Protein AF-A0A3P6N3M4-F1 (afdb_monomer)

Organism: Anisakis simplex (NCBI:txid6269)

Solvent-accessible surface area (backbone atoms only — not comparable to full-atom values): 7621 Å² total; per-residue (Å²): 89,70,68,55,16,66,75,70,74,44,93,49,48,80,95,53,40,55,60,60,43,53,52,52,51,52,36,56,75,68,66,57,80,91,60,95,68,54,71,72,60,48,53,55,47,46,57,51,44,54,52,49,50,36,49,76,49,16,69,76,52,81,65,56,98,90,42,53,38,49,58,52,42,44,45,70,71,32,38,66,59,52,50,52,53,51,50,53,52,51,52,40,55,51,26,66,38,81,92,35,44,88,40,78,82,17,67,64,44,62,74,56,86,78,84,87,83,89,81,56,87,86,55,76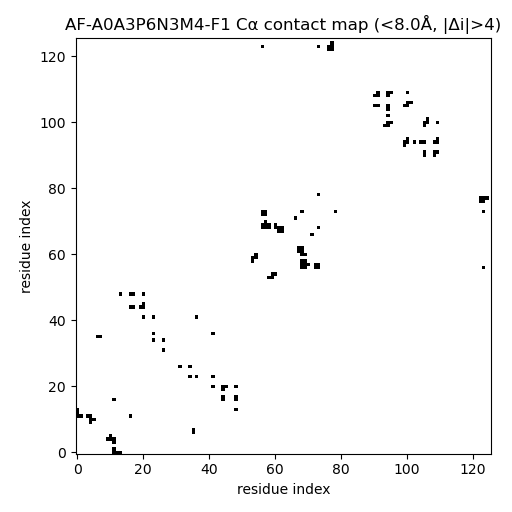,81,124

Mean predicted aligned error: 5.74 Å

Secondary structure (DSSP, 8-state):
-HHHHHHHTS---STTHHHHHHHHHHHHHTT-S--SS-HHHHHHHHHHHHHHHHHHTTSSPPPBTTB-HHHHHHHHHHHHHHHHHHHHHHHHHHHHSGGGTTSTTHHHHTT---------TTS---

Foldseek 3Di:
DVVVCVLVVHDDDLVCLVVVLVVVVVCVVVVPPPDSDDPVRSVVSVVSNVVVVCVQCQNPDDDDPNDRSVPVSCCVLQVVVVVVVVVLVVLLVQCVPPVCVPPPSNPVSVPDPDDDDDDDPSNPPD

Sequence (126 aa):
MKDLSETTGSTITLDNLWYVRDAIFIEKLHNKTDRLINDTTYKRIDEIVDLMENYEDGLDLTPVDNINFTVEIAKVRGGGALWAFMNHFEQKLFCNDPNNQDKPQCNWMKHLRYYAFSAVSLIGMT

Structure (mmCIF, N/CA/C/O backbone):
data_AF-A0A3P6N3M4-F1
#
_entry.id   AF-A0A3P6N3M4-F1
#
loop_
_atom_site.group_PDB
_atom_site.id
_atom_site.type_symbol
_atom_site.label_atom_id
_atom_site.label_alt_id
_atom_site.label_comp_id
_atom_site.label_asym_id
_atom_site.label_entity_id
_atom_site.label_seq_id
_atom_site.pdbx_PDB_ins_code
_atom_site.Cartn_x
_atom_site.Cartn_y
_atom_site.Cartn_z
_atom_site.occupancy
_atom_site.B_iso_or_equiv
_atom_site.auth_seq_id
_atom_site.auth_comp_id
_atom_site.auth_asym_id
_atom_site.auth_atom_id
_atom_site.pdbx_PDB_model_num
ATOM 1 N N . MET A 1 1 ? -14.475 -2.917 20.197 1.00 87.19 1 MET A N 1
ATOM 2 C CA . MET A 1 1 ? -15.069 -3.820 19.182 1.00 87.19 1 MET A CA 1
ATOM 3 C C . MET A 1 1 ? -16.548 -4.095 19.424 1.00 87.19 1 MET A C 1
ATOM 5 O O . MET A 1 1 ? -17.325 -3.831 18.517 1.00 87.19 1 MET A O 1
ATOM 9 N N . LYS A 1 2 ? -16.971 -4.540 20.620 1.00 91.00 2 LYS A N 1
ATOM 10 C CA . LYS A 1 2 ? -18.400 -4.743 20.943 1.00 91.00 2 LYS A CA 1
ATOM 11 C C . LYS A 1 2 ? -19.252 -3.485 20.708 1.00 91.00 2 LYS A C 1
ATOM 13 O O . LYS A 1 2 ? -20.161 -3.528 19.892 1.00 91.00 2 LYS A O 1
ATOM 18 N N . ASP A 1 3 ? -18.864 -2.357 21.299 1.00 91.19 3 ASP A N 1
ATOM 19 C CA . ASP A 1 3 ? -19.595 -1.087 21.156 1.00 91.19 3 ASP A CA 1
ATOM 20 C C . ASP A 1 3 ? -19.660 -0.600 19.698 1.00 91.19 3 ASP A C 1
ATOM 22 O O . ASP A 1 3 ? -20.678 -0.079 19.249 1.00 91.19 3 ASP A O 1
ATOM 26 N N . LEU A 1 4 ? -18.586 -0.814 18.925 1.00 92.19 4 LEU A N 1
ATOM 27 C CA . LEU A 1 4 ? -18.565 -0.510 17.488 1.00 92.19 4 LEU A CA 1
ATOM 28 C C . LEU A 1 4 ? -19.520 -1.417 16.714 1.00 92.19 4 LEU A C 1
ATOM 30 O O . LEU A 1 4 ? -20.190 -0.952 15.797 1.00 92.19 4 LEU A O 1
ATOM 34 N N . SER A 1 5 ? -19.612 -2.690 17.098 1.00 94.69 5 SER A N 1
ATOM 35 C CA . SER A 1 5 ? -20.529 -3.634 16.462 1.00 94.69 5 SER A CA 1
ATOM 36 C C . SER A 1 5 ? -21.988 -3.273 16.728 1.00 94.69 5 SER A C 1
ATOM 38 O O . SER A 1 5 ? -22.817 -3.308 15.826 1.00 94.69 5 SER A O 1
ATOM 40 N N . GLU A 1 6 ? -22.294 -2.855 17.956 1.00 94.81 6 GLU A N 1
ATOM 41 C CA . GLU A 1 6 ? -23.626 -2.377 18.334 1.00 94.81 6 GLU A CA 1
ATOM 42 C C . GLU A 1 6 ? -23.981 -1.069 17.611 1.00 94.81 6 GLU A C 1
ATOM 44 O O . GLU A 1 6 ? -25.080 -0.939 17.079 1.00 94.81 6 GLU A O 1
ATOM 49 N N . THR A 1 7 ? -23.034 -0.129 17.518 1.00 91.88 7 THR A N 1
ATOM 50 C CA . THR A 1 7 ? -23.241 1.178 16.866 1.00 91.88 7 THR A CA 1
ATOM 51 C C . THR A 1 7 ? -23.433 1.053 15.352 1.00 91.88 7 THR A C 1
ATOM 53 O O . THR A 1 7 ? -24.266 1.742 14.770 1.00 91.88 7 THR A O 1
ATOM 56 N N . THR A 1 8 ? -22.653 0.189 14.698 1.00 91.56 8 THR A N 1
ATOM 57 C CA . THR A 1 8 ? -22.701 -0.004 13.237 1.00 91.56 8 THR A CA 1
ATOM 58 C C . THR A 1 8 ? -23.764 -1.010 12.795 1.00 91.56 8 THR A C 1
ATOM 60 O O . THR A 1 8 ? -24.071 -1.092 11.607 1.00 91.56 8 THR A O 1
ATOM 63 N N . GLY A 1 9 ? -24.311 -1.805 13.721 1.00 93.25 9 GLY A N 1
ATOM 64 C CA . GLY A 1 9 ? -25.235 -2.899 13.412 1.00 93.25 9 GLY A CA 1
ATOM 65 C C . GLY A 1 9 ? -24.587 -4.081 12.680 1.00 93.25 9 GLY A C 1
ATOM 66 O O . GLY A 1 9 ? -25.300 -4.950 12.183 1.00 93.25 9 GLY A O 1
ATOM 67 N N . SER A 1 10 ? -23.254 -4.121 12.596 1.00 91.81 10 SER A N 1
ATOM 68 C CA . SER A 1 10 ? -22.473 -5.165 11.919 1.00 91.81 10 SER A CA 1
ATOM 69 C C . SER A 1 10 ? -21.445 -5.763 12.875 1.00 91.81 10 SER A C 1
ATOM 71 O O . SER A 1 10 ? -20.984 -5.095 13.792 1.00 91.81 10 SER A O 1
ATOM 73 N N . THR A 1 11 ? -21.050 -7.022 12.690 1.00 96.56 11 THR A N 1
ATOM 74 C CA . THR A 1 11 ? -19.989 -7.618 13.517 1.00 96.56 11 THR A CA 1
ATOM 75 C C . THR A 1 11 ? -18.633 -7.024 13.141 1.00 96.56 11 THR A C 1
ATOM 77 O O . THR A 1 11 ? -18.114 -7.313 12.064 1.00 96.56 11 THR A O 1
ATOM 80 N N . ILE A 1 12 ? -18.054 -6.215 14.031 1.00 95.50 12 ILE A N 1
ATOM 81 C CA . ILE A 1 12 ? -16.751 -5.573 13.829 1.00 95.50 12 ILE A CA 1
ATOM 82 C C . ILE A 1 12 ? -15.654 -6.353 14.562 1.00 95.50 12 ILE A C 1
ATOM 84 O O . ILE A 1 12 ? -15.656 -6.468 15.792 1.00 95.50 12 ILE A O 1
ATOM 88 N N . THR A 1 13 ? -14.699 -6.862 13.791 1.00 95.25 13 THR A N 1
ATOM 89 C CA . THR A 1 13 ? -13.460 -7.526 14.213 1.00 95.25 13 THR A CA 1
ATOM 90 C C . THR A 1 13 ? -12.258 -6.670 13.816 1.00 95.25 13 THR A C 1
ATOM 92 O O . THR A 1 13 ? -12.417 -5.625 13.192 1.00 95.25 13 THR A O 1
ATOM 95 N N . LEU A 1 14 ? -11.048 -7.061 14.227 1.00 91.88 14 LEU A N 1
ATOM 96 C CA . LEU A 1 14 ? -9.836 -6.352 13.804 1.00 91.88 14 LEU A CA 1
ATOM 97 C C . LEU A 1 14 ? -9.693 -6.404 12.275 1.00 91.88 14 LEU A C 1
ATOM 99 O O . LEU A 1 14 ? -9.545 -5.364 11.644 1.00 91.88 14 LEU A O 1
ATOM 103 N N . ASP A 1 15 ? -9.889 -7.582 11.682 1.00 89.31 15 ASP A N 1
ATOM 104 C CA . ASP A 1 15 ? -9.734 -7.830 10.239 1.00 89.31 15 ASP A CA 1
ATOM 105 C C . AS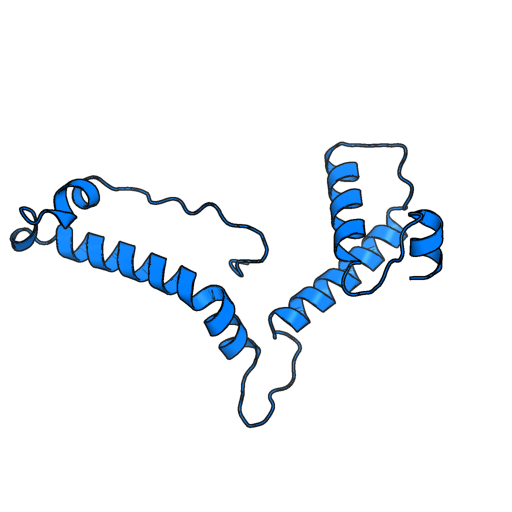P A 1 15 ? -10.643 -6.976 9.339 1.00 89.31 15 ASP A C 1
ATOM 107 O O . ASP A 1 15 ? -10.360 -6.793 8.157 1.00 89.31 15 ASP A O 1
ATOM 111 N N . ASN A 1 16 ? -11.765 -6.479 9.866 1.00 92.94 16 ASN A N 1
ATOM 112 C CA . ASN A 1 16 ? -12.728 -5.679 9.108 1.00 92.94 16 ASN A CA 1
ATOM 113 C C . ASN A 1 16 ? -12.885 -4.249 9.654 1.00 92.94 16 ASN A C 1
ATOM 115 O O . ASN A 1 16 ? -13.754 -3.503 9.200 1.00 92.94 16 ASN A O 1
ATOM 119 N N . LEU A 1 17 ? -12.041 -3.848 10.608 1.00 94.69 17 LEU A N 1
ATOM 120 C CA . LEU A 1 17 ? -12.111 -2.532 11.234 1.00 94.69 17 LEU A CA 1
ATOM 121 C C . LEU A 1 17 ? -11.838 -1.399 10.232 1.00 94.69 17 LEU A C 1
ATOM 123 O O . LEU A 1 17 ? -12.430 -0.323 10.342 1.00 94.69 17 LEU A O 1
ATOM 127 N N . TRP A 1 18 ? -11.001 -1.664 9.226 1.00 93.31 18 TRP A N 1
ATOM 128 C CA . TRP A 1 18 ? -10.681 -0.733 8.144 1.00 93.31 18 TRP A CA 1
ATOM 129 C C . TRP A 1 18 ? -11.926 -0.252 7.384 1.00 93.31 18 TRP A C 1
ATOM 131 O O . TRP A 1 18 ? -11.998 0.919 7.030 1.00 93.31 18 TRP A O 1
ATOM 141 N N . TYR A 1 19 ? -12.972 -1.076 7.237 1.00 92.56 19 TYR A N 1
ATOM 142 C CA . TYR A 1 19 ? -14.230 -0.631 6.621 1.00 92.56 19 TYR A CA 1
ATOM 143 C C . TYR A 1 19 ? -14.877 0.527 7.387 1.00 92.56 19 TYR A C 1
ATOM 145 O O . TYR A 1 19 ? -15.444 1.441 6.787 1.00 92.56 19 TYR A O 1
ATOM 153 N N . VAL A 1 20 ? -14.806 0.488 8.721 1.00 94.06 20 VAL A N 1
ATOM 154 C CA . VAL A 1 20 ? -15.362 1.536 9.582 1.00 94.06 20 VAL A CA 1
ATOM 155 C C . VAL A 1 20 ? -14.513 2.802 9.478 1.00 94.06 20 VAL A C 1
ATOM 157 O O . VAL A 1 20 ? -15.076 3.889 9.343 1.00 94.06 20 VAL A O 1
ATOM 160 N N . ARG A 1 21 ? -13.177 2.665 9.492 1.00 94.94 21 ARG A N 1
ATOM 161 C CA . ARG A 1 21 ? -12.235 3.776 9.264 1.00 94.94 21 ARG A CA 1
ATOM 162 C C . ARG A 1 21 ? -12.549 4.485 7.950 1.00 94.94 21 ARG A C 1
ATOM 164 O O . ARG A 1 21 ? -12.830 5.682 7.955 1.00 94.94 21 ARG A O 1
ATOM 171 N N . ASP A 1 22 ? -12.556 3.738 6.853 1.00 94.31 22 ASP A N 1
ATOM 172 C CA . ASP A 1 22 ? -12.662 4.281 5.502 1.00 94.31 22 ASP A CA 1
ATOM 173 C C . ASP A 1 22 ? -14.022 4.951 5.279 1.00 94.31 22 ASP A C 1
ATOM 175 O O . ASP A 1 22 ? -14.096 6.048 4.723 1.00 94.31 22 ASP A O 1
ATOM 179 N N . ALA A 1 23 ? -15.105 4.355 5.790 1.00 93.31 23 ALA A N 1
ATOM 180 C CA . ALA A 1 23 ? -16.428 4.969 5.739 1.00 93.31 23 ALA A CA 1
ATOM 181 C C . ALA A 1 23 ? -16.446 6.338 6.440 1.00 93.31 23 ALA A C 1
ATOM 183 O O . ALA A 1 23 ? -16.889 7.324 5.849 1.00 93.31 23 ALA A O 1
ATOM 184 N N . ILE A 1 24 ? -15.920 6.431 7.668 1.00 93.56 24 ILE A N 1
ATOM 185 C CA . ILE A 1 24 ? -15.877 7.699 8.416 1.00 93.56 24 ILE A CA 1
ATOM 186 C C . ILE A 1 24 ? -14.953 8.712 7.728 1.00 93.56 24 ILE A C 1
ATOM 188 O O . ILE A 1 24 ? -15.274 9.901 7.683 1.00 93.56 24 ILE A O 1
ATOM 192 N N . PHE A 1 25 ? -13.823 8.267 7.174 1.00 94.38 25 PHE A N 1
ATOM 193 C CA . PHE A 1 25 ? -12.914 9.127 6.420 1.00 94.38 25 PHE A CA 1
ATOM 194 C C . PHE A 1 25 ? -13.634 9.799 5.242 1.00 94.38 25 PHE A C 1
ATOM 196 O O . PHE A 1 25 ? -13.579 11.023 5.099 1.00 94.38 25 PHE A O 1
ATOM 203 N N . ILE A 1 26 ? -14.389 9.029 4.453 1.00 94.19 26 ILE A N 1
ATOM 204 C CA . ILE A 1 26 ? -15.187 9.552 3.335 1.00 94.19 26 ILE A CA 1
ATOM 205 C C . ILE A 1 26 ? -16.299 10.488 3.828 1.00 94.19 26 ILE A C 1
ATOM 207 O O . ILE A 1 26 ? -16.516 11.553 3.247 1.00 94.19 26 ILE A O 1
ATOM 211 N N . GLU A 1 27 ? -16.978 10.159 4.929 1.00 94.19 27 GLU A N 1
ATOM 212 C CA . GLU A 1 27 ? -17.977 11.050 5.532 1.00 94.19 27 GLU A CA 1
ATOM 213 C C . GLU A 1 27 ? -17.380 12.407 5.931 1.00 94.19 27 GLU A C 1
ATOM 215 O O . GLU A 1 27 ? -17.998 13.450 5.699 1.00 94.19 27 GLU A O 1
ATOM 220 N N . LYS A 1 28 ? -16.169 12.407 6.501 1.00 92.62 28 LYS A N 1
ATOM 221 C CA . LYS A 1 28 ? -15.431 13.626 6.854 1.00 92.62 28 LYS A CA 1
ATOM 222 C C . LYS A 1 28 ? -15.014 14.405 5.613 1.00 92.62 28 LYS A C 1
ATOM 224 O O . LYS A 1 28 ? -15.219 15.616 5.581 1.00 92.62 28 LYS A O 1
ATOM 229 N N . LEU A 1 29 ? -14.504 13.722 4.588 1.00 95.25 29 LEU A N 1
ATOM 230 C CA . LEU A 1 29 ? -14.117 14.328 3.311 1.00 95.25 29 LEU A CA 1
ATOM 231 C C . LEU A 1 29 ? -15.288 15.076 2.652 1.00 95.25 29 LEU A C 1
ATOM 233 O O . LEU A 1 29 ? -15.099 16.140 2.066 1.00 95.25 29 LEU A O 1
ATOM 237 N N . HIS A 1 30 ? -16.506 14.551 2.799 1.00 95.38 30 HIS A N 1
ATOM 238 C CA . HIS A 1 30 ? -17.730 15.153 2.271 1.00 95.38 30 HIS A CA 1
ATOM 239 C C . HIS A 1 30 ? -18.512 16.000 3.289 1.00 95.38 30 HIS A C 1
ATOM 241 O O . HIS A 1 30 ? -19.665 16.343 3.035 1.00 95.38 30 HIS A O 1
ATOM 247 N N . ASN A 1 31 ? -17.900 16.379 4.419 1.00 93.25 31 ASN A N 1
ATOM 248 C CA . ASN A 1 31 ? -18.493 17.240 5.451 1.00 93.2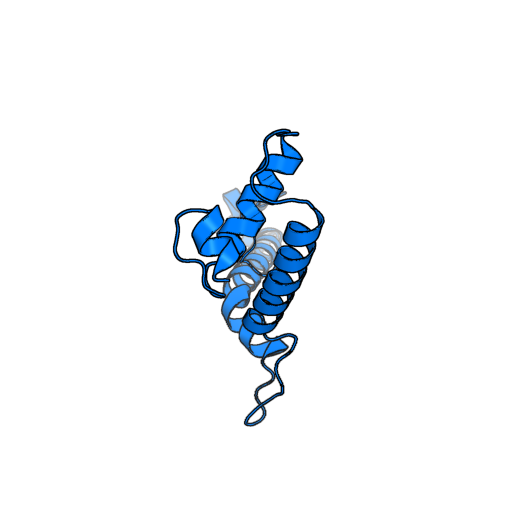5 31 ASN A CA 1
ATOM 249 C C . ASN A 1 31 ? -19.860 16.764 5.970 1.00 93.25 31 ASN A C 1
ATOM 251 O O . ASN A 1 31 ? -20.721 17.574 6.320 1.00 93.25 31 ASN A O 1
ATOM 255 N N . LYS A 1 32 ? -20.073 15.449 6.057 1.00 93.12 32 LYS A N 1
ATOM 256 C CA . LYS A 1 32 ? -21.283 14.907 6.674 1.00 93.12 32 LYS A CA 1
ATOM 257 C C . LYS A 1 32 ? -21.290 15.266 8.162 1.00 93.12 32 LYS A C 1
ATOM 259 O O . LYS A 1 32 ? -20.333 14.965 8.881 1.00 93.12 32 LYS A O 1
ATOM 264 N N . THR A 1 33 ? -22.359 15.917 8.613 1.00 86.12 33 THR A N 1
ATOM 265 C CA . THR A 1 33 ? -22.524 16.385 10.000 1.00 86.12 33 THR A CA 1
ATOM 266 C C . THR A 1 33 ? -23.081 15.302 10.919 1.00 86.12 33 THR A C 1
ATOM 268 O O . THR A 1 33 ? -22.684 15.220 12.078 1.00 86.12 33 THR A O 1
ATOM 271 N N . ASP A 1 34 ? -23.938 14.430 10.388 1.00 87.38 34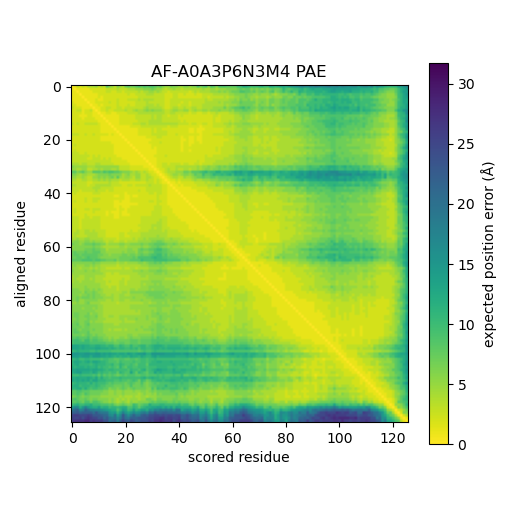 ASP A N 1
ATOM 272 C CA . ASP A 1 34 ? -24.659 13.414 11.160 1.00 87.38 34 ASP A CA 1
ATOM 273 C C . ASP A 1 34 ? -23.867 12.101 11.187 1.00 87.38 34 ASP A C 1
ATOM 275 O O . ASP A 1 34 ? -24.221 11.115 10.533 1.00 87.38 34 ASP A O 1
ATOM 279 N N . ARG A 1 35 ? -22.728 12.113 11.889 1.00 85.44 35 ARG A N 1
ATOM 280 C CA . ARG A 1 35 ? -21.827 10.955 11.990 1.00 85.44 35 ARG A CA 1
ATOM 281 C C . ARG A 1 35 ? -22.155 10.101 13.212 1.00 85.44 35 ARG A C 1
ATOM 283 O O . ARG A 1 35 ? -22.286 10.615 14.320 1.00 85.44 35 ARG A O 1
ATOM 290 N N . LEU A 1 36 ? -22.218 8.784 13.005 1.00 87.19 36 LEU A N 1
ATOM 291 C CA . LEU A 1 36 ? -22.448 7.796 14.071 1.00 87.19 36 LEU A CA 1
ATOM 292 C C . LEU A 1 36 ? -21.258 7.685 15.033 1.00 87.19 36 LEU A C 1
ATOM 294 O O . LEU A 1 36 ? -21.425 7.357 16.205 1.00 87.19 36 LEU A O 1
ATOM 298 N N . ILE A 1 37 ? -20.051 7.947 14.531 1.00 91.19 37 ILE A N 1
ATOM 299 C CA . ILE A 1 37 ? -18.798 7.810 15.270 1.00 91.19 37 ILE A CA 1
ATOM 300 C C . ILE A 1 37 ? -18.128 9.184 15.366 1.00 91.19 37 ILE A C 1
ATOM 302 O O . ILE A 1 37 ? -17.979 9.899 14.375 1.00 91.19 37 ILE A O 1
ATOM 306 N N . ASN A 1 38 ? -17.739 9.564 16.586 1.00 91.00 38 ASN A N 1
ATOM 307 C CA . ASN A 1 38 ? -17.083 10.843 16.861 1.00 91.00 38 ASN A CA 1
ATOM 308 C C . ASN A 1 38 ? -15.582 10.819 16.515 1.00 91.00 38 ASN A C 1
ATOM 310 O O . ASN A 1 38 ? -14.976 9.759 16.352 1.00 91.00 38 ASN A O 1
ATOM 314 N N . ASP A 1 39 ? -14.964 12.001 16.461 1.00 91.62 39 ASP A N 1
ATOM 315 C CA . ASP A 1 39 ? -13.567 12.154 16.040 1.00 91.62 39 ASP A CA 1
ATOM 316 C C . ASP A 1 39 ? -12.550 11.488 16.982 1.00 91.62 39 ASP A C 1
ATOM 318 O O . ASP A 1 39 ? -11.507 11.021 16.526 1.00 91.62 39 ASP A O 1
ATOM 322 N N . THR A 1 40 ? -12.838 11.398 18.285 1.00 93.88 40 THR A N 1
ATOM 323 C CA . THR A 1 40 ? -11.953 10.716 19.245 1.00 93.88 40 THR A CA 1
ATOM 324 C C . THR A 1 40 ? -11.930 9.211 19.001 1.00 93.88 40 THR A C 1
ATOM 326 O O . THR A 1 40 ? -10.862 8.601 19.003 1.00 93.88 40 THR A O 1
ATOM 329 N N . THR A 1 41 ? -13.098 8.611 18.773 1.00 93.12 41 THR A N 1
ATOM 330 C CA . THR A 1 41 ? -13.213 7.191 18.436 1.00 93.12 41 THR A CA 1
ATOM 331 C C . THR A 1 41 ? -12.611 6.914 17.065 1.00 93.12 41 THR A C 1
ATOM 333 O O . THR A 1 41 ? -11.864 5.951 16.935 1.00 93.12 41 THR A O 1
ATOM 336 N N . TYR A 1 42 ? -12.864 7.779 16.077 1.00 94.50 42 TYR A N 1
ATOM 337 C CA . TYR A 1 42 ? -12.243 7.680 14.756 1.00 94.50 42 TYR A CA 1
ATOM 338 C C . TYR A 1 42 ? -10.716 7.643 14.855 1.00 94.50 42 TYR A C 1
ATOM 340 O O . TYR A 1 42 ? -10.111 6.724 14.326 1.00 94.50 42 TYR A O 1
ATOM 348 N N . LYS A 1 43 ? -10.097 8.567 15.602 1.00 96.19 43 LYS A N 1
ATOM 349 C CA . LYS A 1 43 ? -8.636 8.600 15.753 1.00 96.19 43 LYS A CA 1
ATOM 350 C C . LYS A 1 43 ? -8.068 7.295 16.323 1.00 96.19 43 LYS A C 1
ATOM 352 O O . LYS A 1 43 ? -7.038 6.825 15.867 1.00 96.19 43 LYS A O 1
ATOM 357 N N . ARG A 1 44 ? -8.754 6.687 17.295 1.00 95.31 44 ARG A N 1
ATOM 358 C CA . ARG A 1 44 ? -8.337 5.387 17.850 1.00 95.31 44 ARG A CA 1
ATOM 359 C C . ARG A 1 44 ? -8.477 4.254 16.841 1.00 95.31 44 ARG A C 1
ATOM 361 O O . ARG A 1 44 ? -7.676 3.333 16.861 1.00 95.31 44 ARG A O 1
ATOM 368 N N . ILE A 1 45 ? -9.521 4.290 16.014 1.00 95.56 45 ILE A N 1
ATOM 369 C CA . ILE A 1 45 ? -9.706 3.317 14.935 1.00 95.56 45 ILE A CA 1
ATOM 370 C C . ILE A 1 45 ? -8.563 3.457 13.923 1.00 95.56 45 ILE A C 1
ATOM 372 O O . ILE A 1 45 ? -7.952 2.453 13.589 1.00 95.56 45 ILE A O 1
ATOM 376 N N . ASP A 1 46 ? -8.258 4.686 13.507 1.00 95.31 46 ASP A N 1
ATOM 377 C CA . ASP A 1 46 ? -7.167 5.041 12.589 1.00 95.31 46 ASP A CA 1
ATOM 378 C C . ASP A 1 46 ? -5.830 4.449 13.068 1.00 95.31 46 ASP A C 1
ATOM 380 O O . ASP A 1 46 ? -5.243 3.618 12.387 1.00 95.31 46 ASP A O 1
ATOM 384 N N . GLU A 1 47 ? -5.442 4.741 14.316 1.00 95.88 47 GLU A N 1
ATOM 385 C CA . GLU A 1 47 ? -4.205 4.238 14.935 1.00 95.88 47 GLU A CA 1
ATOM 386 C C . GLU A 1 47 ? -4.132 2.699 14.985 1.00 95.88 47 GLU A C 1
ATOM 388 O O . GLU A 1 47 ? -3.057 2.121 14.826 1.00 95.88 47 GLU A O 1
ATOM 393 N N . ILE A 1 48 ? -5.260 2.021 15.228 1.00 95.06 48 ILE A N 1
ATOM 394 C CA . ILE A 1 48 ? -5.302 0.552 15.262 1.00 95.06 48 ILE A CA 1
ATOM 395 C C . ILE A 1 48 ? -5.130 -0.021 13.859 1.00 95.06 48 ILE A C 1
ATOM 397 O O . ILE A 1 48 ? -4.405 -1.000 13.697 1.00 95.06 48 ILE A O 1
ATOM 401 N N . VAL A 1 49 ? -5.811 0.545 12.862 1.00 94.62 49 VAL A N 1
ATOM 402 C CA . VAL A 1 49 ? -5.745 0.011 11.501 1.00 94.62 49 VAL A CA 1
ATOM 403 C C . VAL A 1 49 ? -4.377 0.282 10.876 1.00 94.62 49 VAL A C 1
ATOM 405 O O . VAL A 1 49 ? -3.828 -0.632 10.277 1.00 94.62 49 VAL A O 1
ATOM 408 N N . ASP A 1 50 ? -3.773 1.447 11.113 1.00 92.31 50 ASP A N 1
ATOM 409 C CA . ASP A 1 50 ? -2.406 1.742 10.659 1.00 92.31 50 ASP A CA 1
ATOM 410 C C . ASP A 1 50 ? -1.392 0.743 11.244 1.00 92.31 50 ASP A C 1
ATOM 412 O O . ASP A 1 50 ? -0.517 0.232 10.546 1.00 92.31 50 ASP A O 1
ATOM 416 N N . LEU A 1 51 ? -1.537 0.401 12.531 1.00 93.81 51 LEU A N 1
ATOM 417 C CA . LEU A 1 51 ? -0.704 -0.623 13.162 1.00 93.81 51 LEU A CA 1
ATOM 418 C C . LEU A 1 51 ? -0.913 -1.999 12.511 1.00 93.81 51 LEU A C 1
ATOM 420 O O . LEU A 1 51 ? 0.051 -2.731 12.298 1.00 93.81 51 LEU A O 1
ATOM 424 N N . MET A 1 52 ? -2.158 -2.364 12.199 1.00 92.56 52 MET A N 1
ATOM 425 C CA . MET A 1 52 ? -2.455 -3.618 11.503 1.00 92.56 52 MET A CA 1
ATOM 426 C C . MET A 1 52 ? -1.839 -3.654 10.104 1.00 92.56 52 MET A C 1
ATOM 428 O O . MET A 1 52 ? -1.215 -4.652 9.756 1.00 92.56 52 MET A O 1
ATOM 432 N N . GLU A 1 53 ? -1.953 -2.571 9.337 1.00 90.56 53 GLU A N 1
ATOM 433 C CA . GLU A 1 53 ? -1.366 -2.454 7.998 1.00 90.56 53 GLU A CA 1
ATOM 434 C C . GLU A 1 53 ? 0.164 -2.589 8.054 1.00 90.56 53 GLU A C 1
ATOM 436 O O . GLU A 1 53 ? 0.737 -3.384 7.308 1.00 90.56 53 GLU A O 1
ATOM 441 N N . ASN A 1 54 ? 0.826 -1.953 9.026 1.00 91.56 54 ASN A N 1
ATOM 442 C CA . ASN A 1 54 ? 2.266 -2.130 9.243 1.00 91.56 54 ASN A CA 1
ATOM 443 C C . ASN A 1 54 ? 2.655 -3.587 9.532 1.00 91.56 54 ASN A C 1
ATOM 445 O O . ASN A 1 54 ? 3.684 -4.068 9.046 1.00 91.56 54 ASN A O 1
ATOM 449 N N . TYR A 1 55 ? 1.858 -4.304 10.330 1.00 91.75 55 TYR A N 1
ATOM 450 C CA . TYR A 1 55 ? 2.086 -5.726 10.588 1.00 91.75 55 TYR A CA 1
ATOM 451 C C . TYR A 1 55 ? 1.880 -6.574 9.333 1.00 91.75 55 TYR A C 1
ATOM 453 O O . TYR A 1 55 ? 2.683 -7.471 9.068 1.00 91.75 55 TYR A O 1
ATOM 461 N N . GLU A 1 56 ? 0.842 -6.289 8.551 1.00 89.38 56 GLU A N 1
ATOM 462 C CA . GLU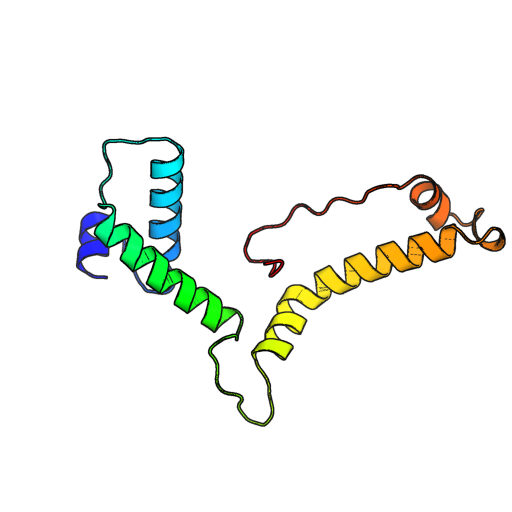 A 1 56 ? 0.569 -6.977 7.290 1.00 89.38 56 GLU A CA 1
ATOM 463 C C . GLU A 1 56 ? 1.673 -6.757 6.249 1.00 89.38 56 GLU A C 1
ATOM 465 O O . GLU A 1 56 ? 1.991 -7.685 5.502 1.00 89.38 56 GLU A O 1
ATOM 470 N N . ASP A 1 57 ? 2.282 -5.570 6.231 1.00 89.81 57 ASP A N 1
ATOM 471 C CA . ASP A 1 57 ? 3.411 -5.218 5.362 1.00 89.81 57 ASP A CA 1
ATOM 472 C C . ASP A 1 57 ? 4.778 -5.622 5.938 1.00 89.81 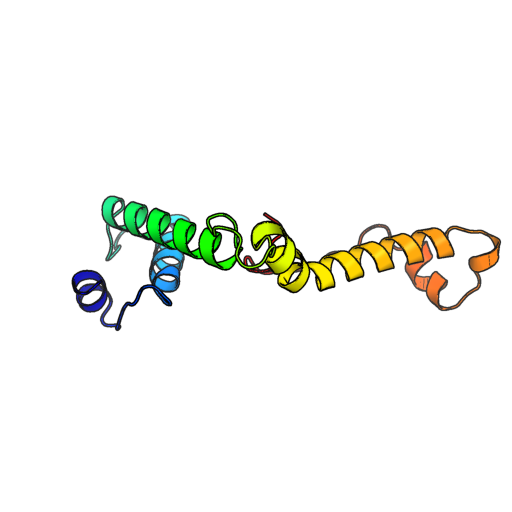57 ASP A C 1
ATOM 474 O O . ASP A 1 57 ? 5.813 -5.510 5.277 1.00 89.81 57 ASP A O 1
ATOM 478 N N . GLY A 1 58 ? 4.791 -6.175 7.151 1.00 92.06 58 GLY A N 1
ATOM 479 C CA . GLY A 1 58 ? 5.973 -6.744 7.787 1.00 92.06 58 GLY A CA 1
ATOM 480 C C . GLY A 1 58 ? 6.948 -5.724 8.378 1.00 92.06 58 GLY A C 1
ATOM 481 O O . GLY A 1 58 ? 8.119 -6.062 8.560 1.00 92.06 58 GLY A O 1
ATOM 482 N N . LEU A 1 59 ? 6.506 -4.500 8.682 1.00 90.62 59 LEU A N 1
ATOM 483 C CA . LEU A 1 59 ? 7.342 -3.425 9.238 1.00 90.62 59 LEU A CA 1
ATOM 484 C C . LEU A 1 59 ? 7.630 -3.603 10.737 1.00 90.62 59 LEU A C 1
ATOM 486 O O . LEU A 1 59 ? 8.753 -3.367 11.173 1.00 90.62 59 LEU A O 1
ATOM 490 N N . ASP A 1 60 ? 6.656 -4.095 11.505 1.00 88.94 60 ASP A N 1
ATOM 491 C CA . ASP A 1 60 ? 6.758 -4.255 12.966 1.00 88.94 60 ASP A CA 1
ATOM 492 C C . ASP A 1 60 ? 6.942 -5.724 13.408 1.00 88.94 60 ASP A C 1
ATOM 494 O O . ASP A 1 60 ? 6.737 -6.087 14.570 1.00 88.94 60 ASP A O 1
ATOM 498 N N . LEU A 1 61 ? 7.344 -6.602 12.481 1.00 91.44 61 LEU A N 1
ATOM 499 C CA . LEU A 1 61 ? 7.581 -8.022 12.747 1.00 91.44 61 LEU A CA 1
ATOM 500 C C . LEU A 1 61 ? 9.049 -8.303 13.082 1.00 91.44 61 LEU A C 1
ATOM 502 O O . LEU A 1 61 ? 9.970 -7.885 12.383 1.00 91.44 61 LEU A O 1
ATOM 506 N N . THR A 1 62 ? 9.275 -9.096 14.132 1.00 93.12 62 THR A N 1
ATOM 507 C CA . THR A 1 62 ? 10.621 -9.595 14.446 1.00 93.12 62 THR A CA 1
ATOM 508 C C . THR A 1 62 ? 11.016 -10.681 13.438 1.00 93.12 62 THR A C 1
ATOM 510 O O . THR A 1 62 ? 10.209 -11.579 13.189 1.00 93.12 62 THR A O 1
ATOM 513 N N . PRO A 1 63 ? 12.239 -10.649 12.876 1.00 94.19 63 PRO A N 1
ATOM 514 C CA . PRO A 1 63 ? 12.727 -11.704 11.994 1.00 94.19 63 PRO A CA 1
ATOM 515 C C . PRO A 1 63 ? 12.679 -13.095 12.641 1.00 94.19 63 PRO A C 1
ATOM 517 O O . PRO A 1 63 ? 13.036 -13.254 13.809 1.00 94.19 63 PRO A O 1
ATOM 520 N N . VAL A 1 64 ? 12.295 -14.111 11.866 1.00 95.25 64 VAL A N 1
ATOM 521 C CA . VAL A 1 64 ? 12.257 -15.527 12.284 1.00 95.25 64 VAL A CA 1
ATOM 522 C C . VAL A 1 64 ? 13.010 -16.356 11.249 1.00 95.25 64 VAL A C 1
ATOM 524 O O . VAL A 1 64 ? 12.868 -16.106 10.059 1.00 95.25 64 VAL A O 1
ATOM 527 N N . ASP A 1 65 ? 13.843 -17.308 11.676 1.00 95.50 65 ASP A N 1
ATOM 528 C CA . ASP A 1 65 ? 14.603 -18.196 10.777 1.00 95.50 65 ASP A CA 1
ATOM 529 C C . ASP A 1 65 ? 15.417 -17.456 9.695 1.00 95.50 65 ASP A C 1
ATOM 531 O O . ASP A 1 65 ? 15.517 -17.889 8.548 1.00 95.50 65 ASP A O 1
ATOM 535 N N . ASN A 1 66 ? 16.016 -16.315 10.064 1.00 93.56 66 ASN A N 1
ATOM 536 C CA . ASN A 1 66 ? 16.730 -15.393 9.165 1.00 93.56 66 ASN A CA 1
ATOM 537 C C . ASN A 1 66 ? 15.865 -14.762 8.053 1.00 93.56 66 ASN A C 1
ATOM 539 O O . ASN A 1 66 ? 16.406 -14.188 7.107 1.00 93.56 66 ASN A O 1
ATOM 543 N N . ILE A 1 67 ? 14.538 -14.817 8.166 1.00 95.00 67 ILE A N 1
ATOM 544 C CA . ILE A 1 67 ? 13.602 -14.143 7.265 1.00 95.00 67 ILE A CA 1
ATOM 545 C C . ILE A 1 67 ? 13.350 -12.729 7.785 1.00 95.00 67 ILE A C 1
ATOM 547 O O . ILE A 1 67 ? 12.794 -12.537 8.865 1.00 95.00 67 ILE A O 1
ATOM 551 N N . ASN A 1 68 ? 13.743 -11.727 6.997 1.00 95.25 68 ASN A N 1
ATOM 552 C CA . ASN A 1 68 ? 13.386 -10.333 7.242 1.00 95.25 68 ASN A CA 1
ATOM 553 C C . ASN A 1 68 ? 12.049 -10.023 6.549 1.00 95.25 68 ASN A C 1
ATOM 555 O O . ASN A 1 68 ? 12.009 -9.838 5.331 1.00 95.25 68 ASN A O 1
ATOM 559 N N . PHE A 1 69 ? 10.962 -9.972 7.323 1.00 94.81 69 PHE A N 1
ATOM 560 C CA . PHE A 1 69 ? 9.610 -9.786 6.788 1.00 94.81 69 PHE A CA 1
ATOM 561 C C . PHE A 1 69 ? 9.429 -8.459 6.054 1.00 94.81 69 PHE A C 1
ATOM 563 O O . PHE A 1 69 ? 8.797 -8.453 5.004 1.00 94.81 69 PHE A O 1
ATOM 570 N N . THR A 1 70 ? 10.066 -7.380 6.512 1.00 92.69 70 THR A N 1
ATOM 571 C CA . THR A 1 70 ? 10.025 -6.079 5.829 1.00 92.69 70 THR A CA 1
ATOM 572 C C . THR A 1 70 ? 10.542 -6.173 4.391 1.00 92.69 70 THR A C 1
ATOM 574 O O . THR A 1 70 ? 10.072 -5.476 3.497 1.00 92.69 70 THR A O 1
ATOM 577 N N . VAL A 1 71 ? 11.508 -7.062 4.143 1.00 93.75 71 VAL A N 1
ATOM 578 C CA . VAL A 1 71 ? 12.076 -7.281 2.808 1.00 93.75 71 VAL A CA 1
ATOM 579 C C . VAL A 1 71 ? 11.255 -8.297 2.017 1.00 93.75 71 VAL A C 1
ATOM 581 O O . VAL A 1 71 ? 10.923 -8.057 0.857 1.00 93.75 71 VAL A O 1
ATOM 584 N N . GLU A 1 72 ? 10.942 -9.448 2.610 1.00 94.75 72 GLU A N 1
ATOM 585 C CA . GLU A 1 72 ? 10.305 -10.546 1.878 1.00 94.75 72 GLU A CA 1
ATOM 586 C C . GLU A 1 72 ? 8.833 -10.264 1.546 1.00 94.75 72 GLU A C 1
ATOM 588 O O . GLU A 1 72 ? 8.392 -10.575 0.439 1.00 94.75 72 GLU A O 1
ATOM 593 N N . ILE A 1 73 ? 8.083 -9.598 2.431 1.00 93.19 73 ILE A N 1
ATOM 594 C CA . ILE A 1 73 ? 6.693 -9.209 2.152 1.00 93.19 73 ILE A CA 1
ATOM 595 C C . ILE A 1 73 ? 6.637 -8.172 1.027 1.00 93.19 73 ILE A C 1
ATOM 597 O O . ILE A 1 73 ? 5.877 -8.352 0.071 1.00 93.19 73 ILE A O 1
ATOM 601 N N . ALA A 1 74 ? 7.497 -7.150 1.067 1.00 90.88 74 ALA A N 1
ATOM 602 C CA . ALA A 1 74 ? 7.592 -6.147 0.007 1.00 90.88 74 ALA A CA 1
ATOM 603 C C . ALA A 1 74 ? 7.951 -6.774 -1.354 1.00 90.88 74 ALA A C 1
ATOM 605 O O . ALA A 1 74 ? 7.362 -6.422 -2.378 1.00 90.88 74 ALA A O 1
ATOM 606 N N . LYS A 1 75 ? 8.862 -7.759 -1.381 1.00 92.38 75 LYS A N 1
ATOM 607 C CA . LYS A 1 75 ? 9.185 -8.516 -2.603 1.00 92.38 75 LYS A CA 1
ATOM 608 C C . LYS A 1 75 ? 7.985 -9.293 -3.138 1.00 92.38 75 LYS A C 1
ATOM 610 O O . LYS A 1 75 ? 7.733 -9.251 -4.338 1.00 92.38 75 LYS A O 1
ATOM 615 N N . VAL A 1 76 ? 7.253 -10.004 -2.281 1.00 92.12 76 VAL A N 1
ATOM 616 C CA . VAL A 1 76 ? 6.123 -10.844 -2.712 1.00 92.12 76 VAL A CA 1
ATOM 617 C C . VAL A 1 76 ? 4.936 -9.995 -3.175 1.00 92.12 76 VAL A C 1
ATOM 619 O O . VAL A 1 76 ? 4.342 -10.297 -4.208 1.00 92.12 76 VAL A O 1
ATOM 622 N N . ARG A 1 77 ? 4.604 -8.921 -2.449 1.00 89.56 77 ARG A N 1
ATOM 623 C CA . ARG A 1 77 ? 3.456 -8.051 -2.759 1.00 89.56 77 ARG A CA 1
ATOM 624 C C . ARG A 1 77 ? 3.762 -7.040 -3.870 1.00 89.56 77 ARG A C 1
ATOM 626 O O . ARG A 1 77 ? 2.959 -6.867 -4.782 1.00 89.56 77 ARG A O 1
ATOM 633 N N . GLY A 1 78 ? 4.926 -6.390 -3.817 1.00 88.94 78 GLY A N 1
ATOM 634 C CA . GLY A 1 78 ? 5.318 -5.307 -4.729 1.00 88.94 78 GLY A CA 1
ATOM 635 C C . GLY A 1 78 ? 6.210 -5.734 -5.899 1.00 88.94 78 GLY A C 1
ATOM 636 O O . GLY A 1 78 ? 6.314 -5.010 -6.891 1.00 88.94 78 GLY A O 1
ATOM 637 N N . GLY A 1 79 ? 6.833 -6.915 -5.838 1.00 90.88 79 GLY A N 1
ATOM 638 C CA . GLY A 1 79 ? 7.820 -7.354 -6.830 1.00 90.88 79 GLY A CA 1
ATOM 639 C C . GLY A 1 79 ? 7.273 -7.437 -8.253 1.00 90.88 79 GLY A C 1
ATOM 640 O O . GLY A 1 79 ? 7.970 -7.066 -9.193 1.00 90.88 79 GLY A O 1
ATOM 641 N N . GLY A 1 80 ? 6.010 -7.839 -8.430 1.00 91.88 80 GLY A N 1
ATOM 642 C CA . GLY A 1 80 ? 5.367 -7.859 -9.749 1.00 91.88 80 GLY A CA 1
ATOM 643 C C . GLY A 1 80 ? 5.221 -6.463 -10.367 1.00 91.88 80 GLY A C 1
ATOM 644 O O . GLY A 1 80 ? 5.488 -6.283 -11.556 1.00 91.88 80 GLY A O 1
ATOM 645 N N . ALA A 1 81 ? 4.859 -5.462 -9.557 1.00 91.31 81 ALA A N 1
ATOM 646 C CA . ALA A 1 81 ? 4.771 -4.071 -10.000 1.00 91.31 81 ALA A CA 1
ATOM 647 C C . ALA A 1 81 ? 6.162 -3.509 -10.329 1.00 91.31 81 ALA A C 1
ATOM 649 O O . ALA A 1 81 ? 6.355 -2.935 -11.401 1.00 91.31 81 ALA A O 1
ATOM 650 N N . LEU A 1 82 ? 7.152 -3.757 -9.463 1.00 92.81 82 LEU A N 1
ATOM 651 C CA . LEU A 1 82 ? 8.544 -3.377 -9.712 1.00 92.81 82 LEU A CA 1
ATOM 652 C C . LEU A 1 82 ? 9.076 -3.980 -11.014 1.00 92.81 82 LEU A C 1
ATOM 654 O O . LEU A 1 82 ? 9.657 -3.271 -11.835 1.00 92.81 82 LEU A O 1
ATOM 658 N N . TRP A 1 83 ? 8.816 -5.266 -11.240 1.00 95.25 83 TRP A N 1
ATOM 659 C CA . TRP A 1 83 ? 9.204 -5.950 -12.466 1.00 95.25 83 TRP A CA 1
ATOM 660 C C . TRP A 1 83 ? 8.547 -5.327 -13.698 1.00 95.25 83 TRP A C 1
ATOM 662 O O . TRP A 1 83 ? 9.202 -5.119 -14.719 1.00 95.25 83 TRP A O 1
ATOM 672 N N . ALA A 1 84 ? 7.265 -4.963 -13.607 1.00 93.50 84 ALA A N 1
ATOM 673 C CA . ALA A 1 84 ? 6.586 -4.250 -14.679 1.00 93.50 84 ALA A CA 1
ATOM 674 C C . ALA A 1 84 ? 7.257 -2.899 -14.972 1.00 93.50 84 ALA A C 1
ATOM 676 O O . ALA A 1 84 ? 7.508 -2.608 -16.141 1.00 93.50 84 ALA A O 1
ATOM 677 N N . PHE A 1 85 ? 7.603 -2.099 -13.956 1.00 93.69 85 PHE A N 1
ATOM 678 C CA . PHE A 1 85 ? 8.327 -0.837 -14.156 1.00 93.69 85 PHE A CA 1
ATOM 679 C C . PHE A 1 85 ? 9.677 -1.052 -14.846 1.00 93.69 85 PHE A C 1
ATOM 681 O O . PHE A 1 85 ? 9.968 -0.396 -15.848 1.00 93.69 85 PHE A O 1
ATOM 688 N N . MET A 1 86 ? 10.470 -2.004 -14.348 1.00 95.94 86 MET A N 1
ATOM 689 C CA . MET A 1 86 ? 11.781 -2.335 -14.908 1.00 95.94 86 MET A CA 1
ATOM 690 C C . MET A 1 86 ? 11.673 -2.748 -16.376 1.00 95.94 86 MET A C 1
ATOM 692 O O . MET A 1 86 ? 12.368 -2.182 -17.216 1.00 95.94 86 MET A O 1
ATOM 696 N N . ASN A 1 87 ? 10.729 -3.629 -16.714 1.00 94.38 87 ASN A N 1
ATOM 697 C CA . ASN A 1 87 ? 10.509 -4.058 -18.095 1.00 94.38 87 ASN A CA 1
ATOM 698 C C . ASN A 1 87 ? 10.137 -2.892 -19.022 1.00 94.38 87 ASN A C 1
ATOM 700 O O . ASN A 1 87 ? 10.604 -2.843 -20.159 1.00 94.38 87 ASN A O 1
ATOM 704 N N . HIS A 1 88 ? 9.332 -1.929 -18.557 1.00 93.06 88 HIS A N 1
ATOM 705 C CA . HIS A 1 88 ? 9.001 -0.746 -19.359 1.00 93.06 88 HIS A CA 1
ATOM 706 C C . HIS A 1 88 ? 10.233 0.134 -19.606 1.00 93.06 88 HIS A C 1
ATOM 708 O O . HIS A 1 88 ? 10.427 0.612 -20.727 1.00 93.06 88 HIS A O 1
ATOM 714 N N . PHE A 1 89 ? 11.085 0.327 -18.594 1.00 93.56 89 PHE A N 1
ATOM 715 C CA . PHE A 1 89 ? 12.332 1.076 -18.754 1.00 93.56 89 PHE A CA 1
ATOM 716 C C . PHE A 1 89 ? 13.305 0.372 -19.699 1.00 93.56 89 PHE A C 1
ATOM 718 O O . PHE A 1 89 ? 13.812 0.998 -20.630 1.00 93.56 89 PHE A O 1
ATOM 725 N N . GLU A 1 90 ? 13.527 -0.926 -19.509 1.00 95.00 90 GLU A N 1
ATOM 726 C CA . GLU A 1 90 ? 14.414 -1.725 -20.353 1.00 95.00 90 GLU A CA 1
ATOM 727 C C . GLU A 1 90 ? 13.934 -1.755 -21.804 1.00 95.00 90 GLU A C 1
ATOM 729 O O . GLU A 1 90 ? 14.721 -1.522 -22.722 1.00 95.00 90 GLU A O 1
ATOM 734 N N . GLN A 1 91 ? 12.632 -1.941 -22.032 1.00 94.38 91 GLN A N 1
ATOM 735 C CA . GLN A 1 91 ? 12.067 -1.909 -23.376 1.00 94.38 91 GLN A CA 1
ATOM 736 C C . GLN A 1 91 ? 12.213 -0.521 -24.016 1.00 94.38 91 GLN A C 1
ATOM 738 O O . GLN A 1 91 ? 12.512 -0.423 -25.209 1.00 94.38 91 GLN A O 1
ATOM 743 N N . LYS A 1 92 ? 12.052 0.565 -23.247 1.00 94.56 92 LYS A N 1
ATOM 744 C CA . LYS A 1 92 ? 12.283 1.923 -23.753 1.00 94.56 92 LYS A CA 1
ATOM 745 C C . LYS A 1 92 ? 13.739 2.134 -24.154 1.00 94.56 92 LYS A C 1
ATOM 747 O O . LYS A 1 92 ? 13.989 2.658 -25.237 1.00 94.56 92 LYS A O 1
ATOM 752 N N . LEU A 1 93 ? 14.683 1.717 -23.312 1.00 94.12 93 LEU A N 1
ATOM 753 C CA . LEU A 1 93 ? 16.116 1.797 -23.601 1.00 94.12 93 LEU A CA 1
ATOM 754 C C . LEU A 1 93 ? 16.472 0.989 -24.850 1.00 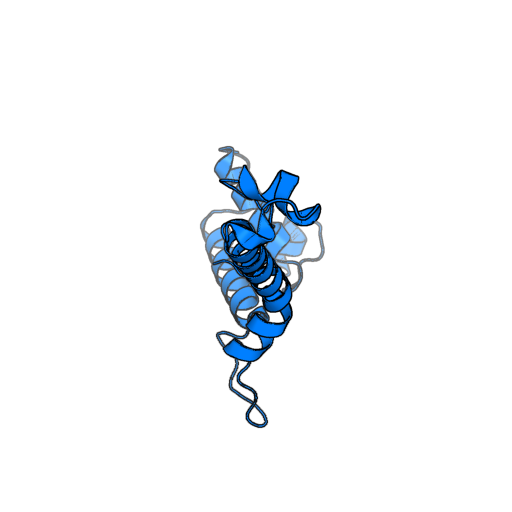94.12 93 LEU A C 1
ATOM 756 O O . LEU A 1 93 ? 17.110 1.519 -25.757 1.00 94.12 93 LEU A O 1
ATOM 760 N N . PHE A 1 94 ? 15.980 -0.247 -24.942 1.00 95.19 94 PHE A N 1
ATOM 761 C CA . PHE A 1 94 ? 16.159 -1.109 -26.105 1.00 95.19 94 PHE A CA 1
ATOM 762 C C . PHE A 1 94 ? 15.662 -0.448 -27.396 1.00 95.19 94 PHE A C 1
ATOM 764 O O . PHE A 1 94 ? 16.364 -0.462 -28.403 1.00 95.19 94 PHE A O 1
ATOM 771 N N . CYS A 1 95 ? 14.479 0.170 -27.363 1.00 94.56 95 CYS A N 1
ATOM 772 C CA . CYS A 1 95 ? 13.880 0.828 -28.524 1.00 94.56 95 CYS A CA 1
ATOM 773 C C . CYS A 1 95 ? 14.456 2.213 -28.847 1.00 94.56 95 CYS A C 1
ATOM 775 O O . CYS A 1 95 ? 14.183 2.746 -29.924 1.00 94.56 95 CYS A O 1
ATOM 777 N N . ASN A 1 96 ? 15.237 2.802 -27.940 1.00 91.75 96 ASN A N 1
ATOM 778 C CA . ASN A 1 96 ? 15.971 4.038 -28.200 1.00 91.75 96 ASN A CA 1
ATOM 779 C C . ASN A 1 96 ? 17.278 3.786 -28.972 1.00 91.75 96 ASN A C 1
ATOM 781 O O . ASN A 1 96 ? 17.779 4.712 -29.610 1.00 91.75 96 ASN A O 1
ATOM 785 N N . ASP A 1 97 ? 17.815 2.561 -28.952 1.00 94.00 97 ASP A N 1
ATOM 786 C CA . ASP A 1 97 ? 18.960 2.180 -29.784 1.00 94.00 97 ASP A CA 1
ATOM 787 C C . ASP A 1 97 ? 18.575 2.259 -31.279 1.00 94.00 97 ASP A C 1
ATOM 789 O O . ASP A 1 97 ? 17.612 1.601 -31.695 1.00 94.00 97 ASP A O 1
ATOM 793 N N . PRO A 1 98 ? 19.306 3.033 -32.109 1.00 91.44 98 PRO A N 1
ATOM 794 C CA . PRO A 1 98 ? 19.063 3.134 -33.548 1.00 91.44 98 PRO A CA 1
ATOM 795 C C . PRO A 1 98 ? 18.965 1.782 -34.266 1.00 91.44 98 PRO A C 1
ATOM 797 O O . PRO A 1 98 ? 18.162 1.646 -35.184 1.00 91.44 98 PRO A O 1
ATOM 800 N N . ASN A 1 99 ? 19.710 0.768 -33.816 1.00 94.44 99 ASN A N 1
ATOM 801 C CA . ASN A 1 99 ? 19.735 -0.564 -34.428 1.00 94.44 99 ASN A CA 1
ATOM 802 C C . ASN A 1 99 ? 18.455 -1.379 -34.176 1.00 94.44 99 ASN A C 1
ATOM 804 O O . ASN A 1 99 ? 18.237 -2.410 -34.811 1.00 94.44 99 ASN A O 1
ATOM 808 N N . ASN A 1 100 ? 17.617 -0.953 -33.228 1.00 93.94 100 ASN A N 1
ATOM 809 C CA . ASN A 1 100 ? 16.412 -1.672 -32.817 1.00 93.94 100 ASN A CA 1
ATOM 810 C C . ASN A 1 100 ? 15.111 -0.952 -33.204 1.00 93.94 100 ASN A C 1
ATOM 812 O O . ASN A 1 100 ? 14.038 -1.509 -32.970 1.00 93.94 100 ASN A O 1
ATOM 816 N N . GLN A 1 101 ? 15.176 0.249 -33.792 1.00 87.69 101 GLN A N 1
ATOM 817 C CA . GLN A 1 101 ? 13.990 1.088 -34.022 1.00 87.69 101 GLN A CA 1
ATOM 818 C C . GLN A 1 101 ? 12.938 0.450 -34.932 1.00 87.69 101 GLN A C 1
ATOM 820 O O . GLN A 1 101 ? 11.751 0.680 -34.718 1.00 87.69 101 GLN A O 1
ATOM 825 N N . ASP A 1 102 ? 13.358 -0.372 -35.895 1.00 91.44 102 ASP A N 1
ATOM 826 C CA . ASP A 1 102 ? 12.455 -1.007 -36.863 1.00 91.44 102 ASP A CA 1
ATOM 827 C C . ASP A 1 102 ? 11.779 -2.277 -36.317 1.00 91.44 102 ASP A C 1
ATOM 829 O O . ASP A 1 102 ? 10.986 -2.925 -37.005 1.00 91.44 102 ASP A O 1
ATOM 833 N N . LYS A 1 103 ? 12.082 -2.674 -35.073 1.00 94.00 103 LYS A N 1
ATOM 834 C CA . LYS A 1 103 ? 11.481 -3.865 -34.467 1.00 94.00 103 LYS A CA 1
ATOM 835 C C . LYS A 1 103 ? 10.016 -3.598 -34.092 1.00 94.00 103 LYS A C 1
ATOM 837 O O . LYS A 1 103 ? 9.721 -2.546 -33.521 1.00 94.00 103 LYS A O 1
ATOM 842 N N . PRO A 1 104 ? 9.087 -4.554 -34.304 1.00 93.19 104 PRO A N 1
ATOM 843 C CA . PRO A 1 104 ? 7.654 -4.338 -34.071 1.00 93.19 104 PRO A CA 1
ATOM 844 C C . PRO A 1 104 ? 7.301 -3.817 -32.669 1.00 93.19 104 PRO A C 1
ATOM 846 O O . PRO A 1 104 ? 6.450 -2.940 -32.523 1.00 93.19 104 PRO A O 1
ATOM 849 N N . GLN A 1 105 ? 7.989 -4.305 -31.633 1.00 89.06 105 GLN A N 1
ATOM 850 C CA . GLN A 1 105 ? 7.799 -3.882 -30.242 1.00 89.06 105 GLN A CA 1
ATOM 851 C C . GLN A 1 105 ? 8.236 -2.435 -29.959 1.00 89.06 105 GLN A C 1
ATOM 853 O O . GLN A 1 105 ? 7.907 -1.898 -28.902 1.00 89.06 105 GLN A O 1
ATOM 858 N N . CYS A 1 106 ? 8.967 -1.805 -30.881 1.00 94.12 106 CYS A N 1
ATOM 859 C CA . CYS A 1 106 ? 9.455 -0.437 -30.753 1.00 94.12 106 CYS A CA 1
ATOM 860 C C . CYS A 1 106 ? 8.545 0.603 -31.400 1.00 94.12 106 CYS A C 1
ATOM 862 O O . CYS A 1 106 ? 8.619 1.772 -31.024 1.00 94.12 106 CYS A O 1
ATOM 864 N N . ASN A 1 107 ? 7.616 0.185 -32.265 1.00 90.38 107 ASN A N 1
ATOM 865 C CA . ASN A 1 107 ? 6.678 1.084 -32.940 1.00 90.38 107 ASN A CA 1
ATOM 866 C C . ASN A 1 107 ? 5.865 1.930 -31.951 1.00 90.38 107 ASN A C 1
ATOM 868 O O . ASN A 1 107 ? 5.766 3.146 -32.096 1.00 90.38 107 ASN A O 1
ATOM 872 N N . TRP A 1 108 ? 5.316 1.298 -30.912 1.00 89.06 108 TRP A N 1
ATOM 873 C CA . TRP A 1 108 ? 4.554 1.999 -29.877 1.00 89.06 108 TRP A CA 1
ATOM 874 C C . TRP A 1 108 ? 5.468 2.602 -28.798 1.00 89.06 108 TRP A C 1
ATOM 876 O O . TRP A 1 108 ? 5.248 3.726 -28.344 1.00 89.06 108 TRP A O 1
ATOM 886 N N . MET A 1 109 ? 6.540 1.894 -28.430 1.00 92.88 109 MET A N 1
ATOM 887 C CA . MET A 1 109 ? 7.441 2.296 -27.348 1.00 92.88 109 MET A CA 1
ATOM 888 C C . MET A 1 109 ? 8.256 3.558 -27.680 1.00 92.88 109 MET A C 1
ATOM 890 O O . MET A 1 109 ? 8.533 4.372 -26.798 1.00 92.88 109 MET A O 1
ATOM 894 N N . LYS A 1 110 ? 8.611 3.787 -28.951 1.00 85.12 110 LYS A N 1
ATOM 895 C CA . LYS A 1 110 ? 9.373 4.968 -29.400 1.00 85.12 110 LYS A CA 1
ATOM 896 C C . LYS A 1 110 ? 8.697 6.281 -29.005 1.00 85.12 110 LYS A C 1
ATOM 898 O O . LYS A 1 110 ? 9.358 7.195 -28.510 1.00 85.12 110 LYS A O 1
ATOM 903 N N . HIS A 1 111 ? 7.378 6.351 -29.158 1.00 87.81 111 HIS A N 1
ATOM 904 C CA . HIS A 1 111 ? 6.594 7.561 -28.906 1.00 87.81 111 HIS A CA 1
ATOM 905 C C . HIS A 1 111 ? 6.063 7.663 -27.473 1.00 87.81 111 HIS A C 1
ATOM 907 O O . HIS A 1 111 ? 5.641 8.743 -27.056 1.00 87.81 111 HIS A O 1
ATOM 913 N N . LEU A 1 112 ? 6.127 6.575 -26.702 1.00 91.00 112 LEU A N 1
ATOM 914 C CA . LEU A 1 112 ? 5.691 6.547 -25.314 1.00 91.00 112 LEU A CA 1
ATOM 915 C C . LEU A 1 112 ? 6.579 7.458 -24.450 1.00 91.00 112 LEU A C 1
ATOM 917 O O . LEU A 1 112 ? 7.790 7.244 -24.348 1.00 91.00 112 LEU A O 1
ATOM 921 N N . ARG A 1 113 ? 5.977 8.489 -23.851 1.00 90.00 113 ARG A N 1
ATOM 922 C CA . ARG A 1 113 ? 6.637 9.403 -22.895 1.00 90.00 113 ARG A CA 1
ATOM 923 C C . ARG A 1 113 ? 6.246 9.121 -21.451 1.00 90.00 113 ARG A C 1
ATOM 925 O O . ARG A 1 113 ? 7.041 9.349 -20.551 1.00 90.00 113 ARG A O 1
ATOM 932 N N . TYR A 1 114 ? 5.031 8.624 -21.260 1.00 91.25 114 TYR A N 1
ATOM 933 C CA . TYR A 1 114 ? 4.456 8.322 -19.962 1.00 91.25 114 TYR A CA 1
ATOM 934 C C . TYR A 1 114 ? 3.716 6.998 -20.057 1.00 91.25 114 TYR A C 1
ATOM 936 O O . TYR A 1 114 ? 3.032 6.740 -21.049 1.00 91.25 114 TYR A O 1
ATOM 944 N N . TYR A 1 115 ? 3.849 6.188 -19.017 1.00 90.44 115 TYR A N 1
ATOM 945 C CA . TYR A 1 115 ? 3.042 5.000 -18.802 1.00 90.44 115 TYR A CA 1
ATOM 946 C C . TYR A 1 115 ? 2.428 5.123 -17.412 1.00 90.44 115 TYR A C 1
ATOM 948 O O . TYR A 1 115 ? 3.150 5.318 -16.435 1.00 90.44 115 TYR A O 1
ATOM 956 N N . ALA A 1 116 ? 1.101 5.080 -17.335 1.00 91.75 116 ALA A N 1
ATOM 957 C CA . ALA A 1 116 ? 0.373 5.293 -16.093 1.00 91.75 116 ALA A CA 1
ATOM 958 C C . ALA A 1 116 ? -0.141 3.960 -15.550 1.00 91.75 116 ALA A C 1
ATOM 960 O O . ALA A 1 116 ? -0.787 3.200 -16.270 1.00 91.75 116 ALA A O 1
ATOM 961 N N . PHE A 1 117 ? 0.115 3.711 -14.269 1.00 89.56 117 PHE A N 1
ATOM 962 C CA . PHE A 1 117 ? -0.483 2.609 -13.526 1.00 89.56 117 PHE A CA 1
ATOM 963 C C . PHE A 1 117 ? -1.594 3.174 -12.644 1.00 89.56 117 PHE A C 1
ATOM 965 O O . PHE A 1 117 ? -1.365 4.103 -11.874 1.00 89.56 117 PHE A O 1
ATOM 972 N N . SER A 1 118 ? -2.799 2.621 -12.767 1.00 90.38 118 SER A N 1
ATOM 973 C CA . SER A 1 118 ? -3.870 2.851 -11.800 1.00 90.38 118 SER A CA 1
ATOM 974 C C . SER A 1 118 ? -3.791 1.739 -10.760 1.00 90.38 118 SER A C 1
ATOM 976 O O . SER A 1 118 ? -3.851 0.561 -11.111 1.00 90.38 118 SER A O 1
ATOM 978 N N . ALA A 1 119 ? -3.578 2.124 -9.507 1.00 86.19 119 ALA A N 1
ATOM 979 C CA . ALA A 1 119 ? -3.317 1.223 -8.395 1.00 86.19 119 ALA A CA 1
ATOM 980 C C . ALA A 1 119 ? -4.299 1.484 -7.246 1.00 86.19 119 ALA A C 1
ATOM 982 O O . ALA A 1 119 ? -4.973 2.513 -7.208 1.00 86.19 119 ALA A O 1
ATOM 983 N N . VAL A 1 120 ? -4.361 0.534 -6.316 1.00 81.25 120 VAL A N 1
ATOM 984 C CA . VAL A 1 120 ? -5.099 0.637 -5.052 1.00 81.25 120 VAL A CA 1
ATOM 985 C C . VAL A 1 120 ? -4.108 0.703 -3.891 1.00 81.25 120 VAL A C 1
ATOM 987 O O . VAL A 1 120 ? -2.961 0.293 -4.054 1.00 81.25 120 VAL A O 1
ATOM 990 N N . SER A 1 121 ? -4.550 1.199 -2.734 1.00 69.62 121 SER A N 1
ATOM 991 C CA . SER A 1 121 ? -3.721 1.439 -1.538 1.00 69.62 121 SER A CA 1
ATOM 992 C C . SER A 1 121 ? -2.887 0.233 -1.085 1.00 69.62 121 SER A C 1
ATOM 994 O O . SER A 1 121 ? -1.773 0.412 -0.618 1.00 69.62 121 SER A O 1
ATOM 996 N N . LEU A 1 122 ? -3.375 -0.990 -1.305 1.00 62.81 122 LEU A N 1
ATOM 997 C CA . LEU A 1 122 ? -2.680 -2.248 -0.982 1.00 62.81 122 LEU A CA 1
ATOM 998 C C . LEU A 1 122 ? -1.479 -2.582 -1.883 1.00 62.81 122 LEU A C 1
ATOM 1000 O O . LEU A 1 122 ? -0.738 -3.526 -1.611 1.00 62.81 122 LEU A O 1
ATOM 1004 N N . ILE A 1 123 ? -1.280 -1.856 -2.983 1.00 53.59 123 ILE A N 1
ATOM 1005 C CA . ILE A 1 123 ? -0.056 -1.975 -3.773 1.00 53.59 123 ILE A CA 1
ATOM 1006 C C . ILE A 1 123 ? 0.951 -1.060 -3.089 1.00 53.59 123 ILE A C 1
ATOM 1008 O O . ILE A 1 123 ? 0.949 0.128 -3.387 1.00 53.59 123 ILE A O 1
ATOM 1012 N N . GLY A 1 124 ? 1.743 -1.617 -2.162 1.00 48.12 124 GLY A N 1
ATOM 1013 C CA . GLY A 1 124 ? 2.731 -0.941 -1.304 1.00 48.12 124 GLY A CA 1
ATOM 1014 C C . GLY A 1 124 ? 3.700 -0.006 -2.040 1.00 48.12 124 GLY A C 1
ATOM 1015 O O . GLY A 1 124 ? 4.868 -0.319 -2.250 1.00 48.12 124 GLY A O 1
ATOM 1016 N N . MET A 1 125 ? 3.178 1.144 -2.456 1.00 36.66 125 MET A N 1
ATOM 1017 C CA . MET A 1 125 ? 3.846 2.300 -3.045 1.00 36.66 125 MET A CA 1
ATOM 1018 C C . MET A 1 125 ? 3.631 3.511 -2.126 1.00 36.66 125 MET A C 1
ATOM 1020 O O 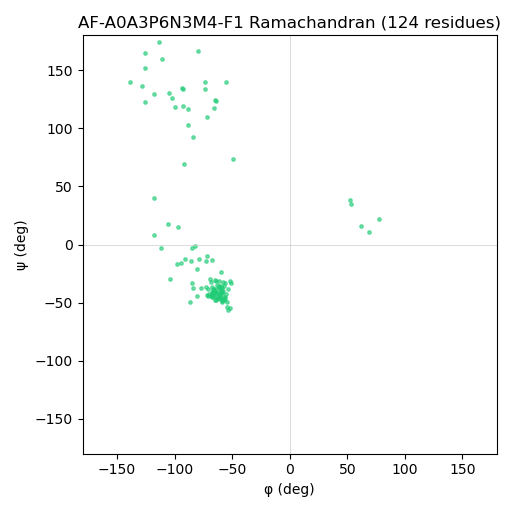. MET A 1 125 ? 3.345 4.613 -2.597 1.00 36.66 125 MET A O 1
ATOM 1024 N N . THR A 1 126 ? 3.706 3.282 -0.817 1.00 34.66 126 THR A N 1
ATOM 1025 C CA . THR A 1 126 ? 3.826 4.326 0.207 1.00 34.66 126 THR A CA 1
ATOM 1026 C C . THR A 1 126 ? 5.279 4.478 0.613 1.00 34.66 126 THR A C 1
ATOM 1028 O O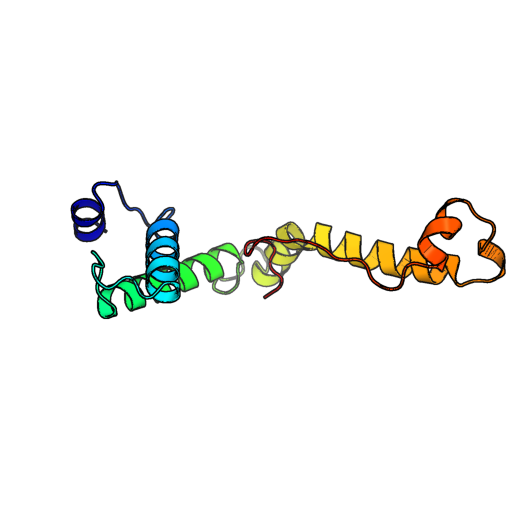 . THR A 1 126 ? 5.902 3.432 0.903 1.00 34.66 126 THR A O 1
#

InterPro domains:
  IPR029033 Histidine phosphatase superfamily [G3DSA:3.40.50.1240] (1-122)
  IPR029033 Histidine phosphatase superfamily [SSF53254] (3-116)

pLDDT: mean 90.44, std 9.63, range [34.66, 96.56]

Radius of gyration: 22.09 Å; Cα contacts (8 Å, |Δi|>4): 79; chains: 1; bounding box: 45×35×58 Å